Protein AF-A0A8T3Z7C5-F1 (afdb_monomer_lite)

Structure (mmCIF, N/CA/C/O backbone):
data_AF-A0A8T3Z7C5-F1
#
_entry.id   AF-A0A8T3Z7C5-F1
#
loop_
_atom_site.group_PDB
_atom_site.id
_atom_site.type_symbol
_atom_site.label_atom_id
_atom_site.label_alt_id
_atom_site.label_comp_id
_atom_site.label_asym_id
_atom_site.label_entity_id
_atom_site.label_seq_id
_atom_site.pdbx_PDB_ins_code
_atom_site.Cartn_x
_atom_site.Cartn_y
_atom_site.Cartn_z
_atom_site.occupancy
_atom_site.B_iso_or_equiv
_atom_site.auth_seq_id
_atom_site.auth_comp_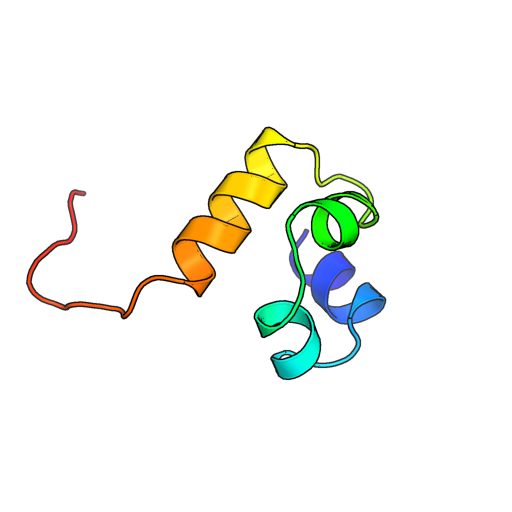id
_atom_site.auth_asym_id
_atom_site.auth_atom_id
_atom_site.pdbx_PDB_model_num
ATOM 1 N N . THR A 1 1 ? 6.164 -2.089 6.484 1.00 75.88 1 THR A N 1
ATOM 2 C CA . THR A 1 1 ? 5.642 -1.452 5.254 1.00 75.88 1 THR A CA 1
ATOM 3 C C . THR A 1 1 ? 4.975 -2.443 4.310 1.00 75.88 1 THR A C 1
ATOM 5 O O . THR A 1 1 ? 3.810 -2.239 4.033 1.00 75.88 1 THR A O 1
ATOM 8 N N . ALA A 1 2 ? 5.575 -3.566 3.899 1.00 88.56 2 ALA A N 1
ATOM 9 C CA . ALA A 1 2 ? 4.817 -4.594 3.154 1.00 88.56 2 ALA A CA 1
ATOM 10 C C . ALA A 1 2 ? 3.777 -5.338 4.025 1.00 88.56 2 ALA A C 1
ATOM 12 O O . ALA A 1 2 ? 2.628 -5.499 3.632 1.00 88.56 2 ALA A O 1
ATOM 13 N N . GLN A 1 3 ? 4.154 -5.711 5.254 1.00 93.56 3 GLN A N 1
ATOM 14 C CA . GLN A 1 3 ? 3.259 -6.409 6.186 1.00 93.56 3 GLN A CA 1
ATOM 15 C C . GLN A 1 3 ? 1.980 -5.616 6.489 1.00 93.56 3 GLN A C 1
ATOM 17 O O . GLN A 1 3 ? 0.902 -6.184 6.450 1.00 93.56 3 GLN A O 1
ATOM 22 N N . LYS A 1 4 ? 2.081 -4.296 6.709 1.00 95.31 4 LYS A N 1
ATOM 23 C CA . LYS A 1 4 ? 0.922 -3.433 6.997 1.00 95.31 4 LYS A CA 1
ATOM 24 C C . LYS A 1 4 ? -0.070 -3.368 5.832 1.00 95.31 4 LYS A C 1
ATOM 26 O O . LYS A 1 4 ? -1.267 -3.404 6.075 1.00 95.31 4 LYS A O 1
ATOM 31 N N . LEU A 1 5 ? 0.421 -3.325 4.588 1.00 94.06 5 LEU A N 1
ATOM 32 C CA . LEU A 1 5 ? -0.427 -3.406 3.393 1.00 94.06 5 LEU A CA 1
ATOM 33 C C . LEU A 1 5 ? -1.199 -4.730 3.367 1.00 94.06 5 LEU A C 1
ATOM 35 O O . LEU A 1 5 ? -2.413 -4.731 3.203 1.00 94.06 5 LEU A O 1
ATOM 39 N N . LEU A 1 6 ? -0.512 -5.852 3.588 1.00 93.25 6 LEU A N 1
ATOM 40 C CA . LEU A 1 6 ? -1.146 -7.173 3.591 1.00 93.25 6 LEU A CA 1
ATOM 41 C C . LEU A 1 6 ? -2.112 -7.361 4.766 1.00 93.25 6 LEU A C 1
ATOM 43 O O . LEU A 1 6 ? -3.184 -7.922 4.580 1.00 93.25 6 LEU A O 1
ATOM 47 N N . THR A 1 7 ? -1.781 -6.855 5.955 1.00 95.06 7 THR A N 1
ATOM 48 C CA . THR A 1 7 ? -2.690 -6.866 7.108 1.00 95.06 7 THR A CA 1
ATOM 49 C C . THR A 1 7 ? -3.937 -6.025 6.839 1.00 95.06 7 THR A C 1
ATOM 51 O O . THR A 1 7 ? -5.037 -6.476 7.138 1.00 95.06 7 THR A O 1
ATOM 54 N N . HIS A 1 8 ? -3.786 -4.835 6.250 1.00 96.44 8 HIS A N 1
ATOM 55 C CA . HIS A 1 8 ? -4.904 -3.930 5.978 1.00 96.44 8 HIS A CA 1
ATOM 56 C C . HIS A 1 8 ? -5.826 -4.457 4.865 1.00 96.44 8 HIS A C 1
ATOM 58 O O . HIS A 1 8 ? -7.037 -4.525 5.048 1.00 96.44 8 HIS A O 1
ATOM 64 N N . PHE A 1 9 ? -5.270 -4.892 3.730 1.00 96.56 9 PHE A N 1
ATOM 65 C CA . PHE A 1 9 ? -6.064 -5.341 2.577 1.00 96.56 9 PHE A CA 1
ATOM 66 C C . PHE A 1 9 ? -6.433 -6.831 2.611 1.00 96.56 9 PHE A C 1
ATOM 68 O O . PHE A 1 9 ? -7.266 -7.274 1.819 1.00 96.56 9 PHE A O 1
ATOM 75 N N . SER A 1 10 ? -5.841 -7.610 3.522 1.00 95.38 10 SER A N 1
ATOM 76 C CA . SER A 1 10 ? -6.007 -9.063 3.721 1.00 95.38 10 SER A CA 1
ATOM 77 C C . SER A 1 10 ? -5.561 -9.959 2.556 1.00 95.38 10 SER A C 1
ATOM 79 O O . SER A 1 10 ? -5.086 -11.066 2.789 1.00 95.38 10 SER A O 1
ATOM 81 N N . THR A 1 11 ? -5.702 -9.503 1.311 1.00 95.12 11 THR A N 1
ATOM 82 C CA . THR A 1 11 ? -5.389 -10.252 0.086 1.00 95.12 11 THR A CA 1
ATOM 83 C C . THR A 1 11 ? -4.665 -9.355 -0.920 1.00 95.12 11 THR A C 1
ATOM 85 O O . THR A 1 11 ? -4.932 -8.145 -0.956 1.00 95.12 11 THR A O 1
ATOM 88 N N . PRO A 1 12 ? -3.762 -9.908 -1.750 1.00 93.12 12 PRO A N 1
ATOM 89 C CA . PRO A 1 12 ? -3.118 -9.152 -2.819 1.00 93.12 12 PRO A CA 1
ATOM 90 C C . PRO A 1 12 ? -4.130 -8.505 -3.768 1.00 93.12 12 PRO A C 1
ATOM 92 O O . PRO A 1 12 ? -3.983 -7.337 -4.103 1.00 93.12 12 PRO A O 1
ATOM 95 N N . GLU A 1 13 ? -5.190 -9.209 -4.157 1.00 95.25 13 GLU A N 1
ATOM 96 C CA . GLU A 1 13 ? -6.206 -8.735 -5.102 1.00 95.25 13 GLU A CA 1
ATOM 97 C C . GLU A 1 13 ? -6.881 -7.449 -4.610 1.00 95.25 13 GLU A C 1
ATOM 99 O O . GLU A 1 13 ? -7.045 -6.497 -5.375 1.00 95.25 13 GLU A O 1
ATOM 104 N N . ARG A 1 14 ? -7.204 -7.379 -3.311 1.00 96.12 14 ARG A N 1
ATOM 105 C CA . ARG A 1 14 ? -7.737 -6.157 -2.691 1.00 96.12 14 ARG A CA 1
ATOM 106 C C . ARG A 1 14 ? -6.731 -5.012 -2.711 1.00 96.12 14 ARG A C 1
ATOM 108 O O . ARG A 1 14 ? -7.117 -3.883 -2.993 1.00 96.12 14 ARG A O 1
ATOM 115 N N . LEU A 1 15 ? -5.450 -5.295 -2.477 1.00 95.19 15 LEU A N 1
ATOM 116 C CA . LEU A 1 15 ? -4.388 -4.296 -2.613 1.00 95.19 15 LEU A CA 1
ATOM 117 C C . LEU A 1 15 ? -4.270 -3.787 -4.063 1.00 95.19 15 LEU A C 1
ATOM 119 O O . LEU A 1 15 ? -4.131 -2.586 -4.278 1.00 95.19 15 LEU A O 1
ATOM 123 N N . 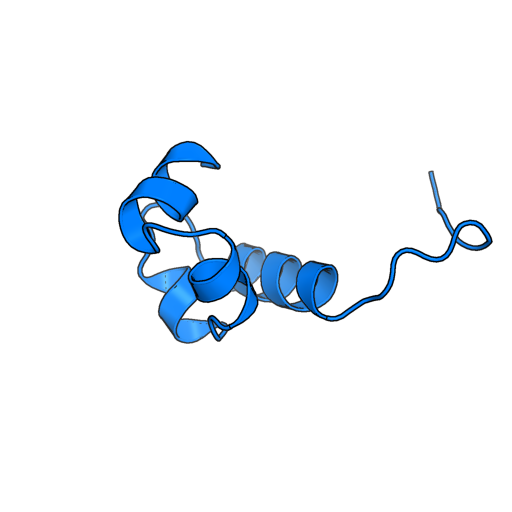PHE A 1 16 ? -4.353 -4.671 -5.063 1.00 93.81 16 PHE A N 1
ATOM 124 C CA . PHE A 1 16 ? -4.300 -4.291 -6.482 1.00 93.81 16 PHE A CA 1
ATOM 125 C C . PHE A 1 16 ? -5.492 -3.423 -6.910 1.00 93.81 16 PHE A C 1
ATOM 127 O O . PHE A 1 16 ? -5.330 -2.549 -7.769 1.00 93.81 16 PHE A O 1
ATOM 134 N N . ALA A 1 17 ? -6.664 -3.633 -6.307 1.00 95.06 17 ALA A N 1
ATOM 135 C CA . ALA A 1 17 ? -7.875 -2.859 -6.571 1.00 95.06 17 ALA A CA 1
ATOM 136 C C . ALA A 1 17 ? -7.924 -1.505 -5.835 1.00 95.06 17 ALA A C 1
ATOM 138 O O . ALA A 1 17 ? -8.674 -0.623 -6.251 1.00 95.06 17 ALA A O 1
ATOM 139 N N . ALA A 1 18 ? -7.120 -1.321 -4.784 1.00 96.56 18 ALA A N 1
ATOM 140 C CA . ALA A 1 18 ? -7.151 -0.125 -3.949 1.00 96.56 18 ALA A CA 1
ATOM 141 C C . ALA A 1 18 ? -6.793 1.160 -4.719 1.00 96.56 18 ALA A C 1
ATOM 143 O O . ALA A 1 18 ? -5.878 1.203 -5.559 1.00 96.56 18 ALA A O 1
ATOM 144 N N . ASN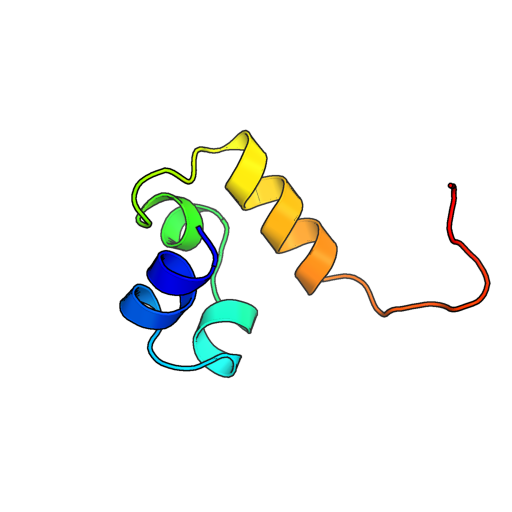 A 1 19 ? -7.497 2.241 -4.393 1.00 96.44 19 ASN A N 1
ATOM 145 C CA . ASN A 1 19 ? -7.223 3.585 -4.882 1.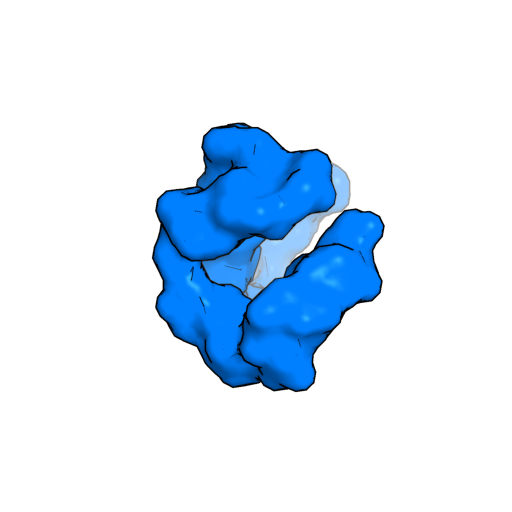00 96.44 19 ASN A CA 1
ATOM 146 C C . ASN A 1 19 ? -6.228 4.337 -3.970 1.00 96.44 19 ASN A C 1
ATOM 148 O O . ASN A 1 19 ? -5.870 3.890 -2.882 1.00 96.44 19 ASN A O 1
ATOM 152 N N . GLU A 1 20 ? -5.757 5.511 -4.408 1.00 96.69 20 GLU A N 1
ATOM 153 C CA . GLU A 1 20 ? -4.751 6.280 -3.656 1.00 96.69 20 GLU A CA 1
ATOM 154 C C . GLU A 1 20 ? -5.209 6.726 -2.260 1.00 96.69 20 GLU A C 1
ATOM 156 O O . GLU A 1 20 ? -4.356 6.924 -1.397 1.00 96.69 20 GLU A O 1
ATOM 161 N N . LYS A 1 21 ? -6.513 6.928 -2.024 1.00 97.56 21 LYS A N 1
ATOM 162 C CA . LYS A 1 21 ? -7.028 7.311 -0.700 1.00 97.56 21 LYS A CA 1
ATOM 163 C C . LYS A 1 21 ? -7.010 6.122 0.254 1.00 97.56 21 LYS A C 1
ATOM 165 O O . LYS A 1 21 ? -6.495 6.268 1.351 1.00 97.56 21 LYS A O 1
ATOM 170 N N . GLU A 1 22 ? -7.463 4.955 -0.196 1.00 97.69 22 GLU A N 1
ATOM 171 C CA . GLU A 1 22 ? -7.437 3.715 0.598 1.00 97.69 22 GLU A CA 1
ATOM 172 C C . GLU A 1 22 ? -6.000 3.327 0.971 1.00 97.69 22 GLU A C 1
ATOM 174 O O . GLU A 1 22 ? -5.708 2.965 2.105 1.00 97.69 22 GLU A O 1
ATOM 179 N N . LEU A 1 23 ? -5.048 3.491 0.046 1.00 97.31 23 LEU A N 1
ATOM 180 C CA . LEU A 1 23 ? -3.629 3.271 0.342 1.00 97.31 23 LEU A CA 1
ATOM 181 C C . LEU A 1 23 ? -3.100 4.201 1.447 1.00 97.31 23 LEU A C 1
ATOM 183 O O . LEU A 1 23 ? -2.198 3.796 2.175 1.00 97.31 23 LEU A O 1
ATOM 187 N N . GLN A 1 24 ? -3.636 5.420 1.580 1.00 97.69 24 GLN A N 1
ATOM 188 C CA . GLN A 1 24 ? -3.228 6.382 2.615 1.00 97.69 24 GLN A CA 1
ATOM 189 C C . GLN A 1 24 ? -3.771 6.053 4.011 1.00 97.69 24 GLN A C 1
ATOM 191 O O . GLN A 1 24 ? -3.284 6.604 4.995 1.00 97.69 24 GLN A O 1
ATOM 196 N N . GLU A 1 25 ? -4.751 5.156 4.118 1.00 97.75 25 GLU A N 1
ATOM 197 C CA . GLU A 1 25 ? -5.278 4.688 5.407 1.00 97.75 25 GLU A CA 1
ATOM 198 C C . GLU A 1 25 ? -4.314 3.713 6.099 1.00 97.75 25 GLU A C 1
ATOM 200 O O . GLU A 1 25 ? -4.420 3.452 7.299 1.00 97.75 25 GLU A O 1
ATOM 205 N N . VAL A 1 26 ? -3.332 3.189 5.360 1.00 96.81 26 VAL A N 1
ATOM 206 C CA . VAL A 1 26 ? -2.295 2.319 5.907 1.00 96.81 26 VAL A CA 1
ATOM 207 C C . VAL A 1 26 ? -1.235 3.154 6.615 1.00 96.81 26 VAL A C 1
ATOM 209 O O . VAL A 1 26 ? -0.558 3.987 6.013 1.00 96.81 26 VAL A O 1
ATOM 212 N N . ASP A 1 27 ? -1.032 2.869 7.900 1.00 95.50 27 ASP A N 1
ATOM 213 C CA . ASP A 1 27 ? -0.058 3.578 8.726 1.00 95.50 27 ASP A CA 1
ATOM 214 C C . ASP A 1 27 ? 1.359 3.569 8.114 1.00 95.50 27 ASP A C 1
ATOM 216 O O . ASP A 1 27 ? 1.962 2.515 7.857 1.00 95.50 27 ASP A O 1
ATOM 220 N N . GLY A 1 28 ? 1.898 4.771 7.902 1.00 94.50 28 GLY A N 1
ATOM 221 C CA . GLY A 1 28 ? 3.175 5.012 7.231 1.00 94.50 28 GLY A CA 1
ATOM 222 C C . GLY A 1 28 ? 3.093 5.197 5.710 1.00 94.50 28 GLY A C 1
ATOM 223 O O . GLY A 1 28 ? 4.138 5.344 5.074 1.00 94.50 28 GLY A O 1
ATOM 224 N N . ILE A 1 29 ? 1.897 5.217 5.109 1.00 96.31 29 ILE A N 1
ATOM 225 C CA . ILE A 1 29 ? 1.702 5.513 3.684 1.00 96.31 29 ILE A CA 1
ATOM 226 C C . ILE A 1 29 ? 1.068 6.893 3.517 1.00 96.31 29 ILE A C 1
ATOM 228 O O . ILE A 1 29 ? -0.136 7.080 3.601 1.00 96.31 29 ILE A O 1
ATOM 232 N N . GLY A 1 30 ? 1.906 7.890 3.235 1.00 95.56 30 GLY A N 1
ATOM 233 C CA . GLY A 1 30 ? 1.442 9.221 2.841 1.00 95.56 30 GLY A CA 1
ATOM 234 C C . GLY A 1 30 ? 1.136 9.327 1.344 1.00 95.56 30 GLY A C 1
ATOM 235 O O . GLY A 1 30 ? 1.443 8.433 0.551 1.00 95.56 30 GLY A O 1
ATOM 236 N N . LYS A 1 31 ? 0.619 10.490 0.932 1.00 97.38 31 LYS A N 1
ATOM 237 C CA . LYS A 1 31 ? 0.233 10.816 -0.455 1.00 97.38 31 LYS A CA 1
ATOM 238 C C . LYS A 1 31 ? 1.282 10.445 -1.514 1.00 97.38 31 LYS A C 1
ATOM 240 O O . LYS A 1 31 ? 0.940 9.897 -2.558 1.00 97.38 31 LYS A O 1
ATOM 245 N N . VAL A 1 32 ? 2.562 10.729 -1.255 1.00 97.00 32 VAL A N 1
ATOM 246 C CA . VAL A 1 32 ? 3.660 10.439 -2.200 1.00 97.00 32 VAL A CA 1
ATOM 247 C C . VAL A 1 32 ? 3.821 8.934 -2.419 1.00 97.00 32 VAL A C 1
ATOM 249 O O . VAL A 1 32 ? 3.942 8.482 -3.558 1.00 97.00 32 VAL A O 1
ATOM 252 N N . LEU A 1 33 ? 3.795 8.153 -1.336 1.00 95.50 33 LEU A N 1
ATOM 253 C CA . LEU A 1 33 ? 3.986 6.709 -1.405 1.00 95.50 33 LEU A CA 1
ATOM 254 C C . LEU A 1 33 ? 2.757 6.018 -2.008 1.00 95.50 33 LEU A C 1
ATOM 256 O O . LEU A 1 33 ? 2.921 5.161 -2.872 1.00 95.50 33 LEU A O 1
ATOM 260 N N . ALA A 1 34 ? 1.548 6.447 -1.636 1.00 97.25 34 ALA A N 1
ATOM 261 C CA . ALA A 1 34 ? 0.302 5.948 -2.216 1.00 97.25 34 ALA A CA 1
ATOM 262 C 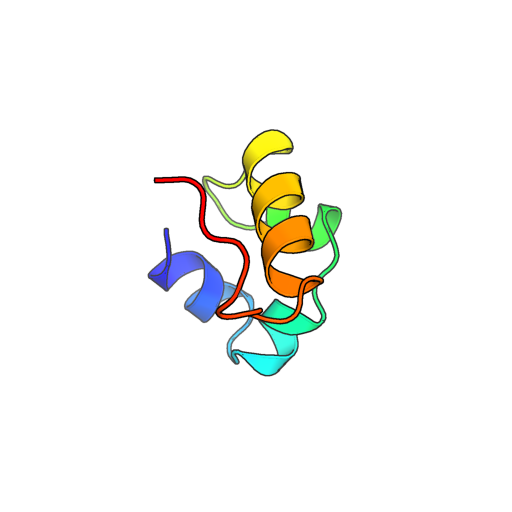C . ALA A 1 34 ? 0.263 6.130 -3.740 1.00 97.25 34 ALA A C 1
ATOM 264 O O . ALA A 1 34 ? 0.004 5.175 -4.473 1.00 97.25 34 ALA A O 1
ATOM 265 N N . ARG A 1 35 ? 0.621 7.324 -4.230 1.00 97.12 35 ARG A N 1
ATOM 266 C CA . ARG A 1 35 ? 0.696 7.609 -5.668 1.00 97.12 35 ARG A CA 1
ATOM 267 C C . ARG A 1 35 ? 1.718 6.725 -6.384 1.00 97.12 35 ARG A C 1
ATOM 269 O O . ARG A 1 35 ? 1.432 6.202 -7.458 1.00 97.12 35 ARG A O 1
ATOM 276 N N . LYS A 1 36 ? 2.901 6.523 -5.791 1.00 95.31 36 LYS A N 1
ATOM 277 C CA . LYS A 1 36 ? 3.943 5.654 -6.366 1.00 95.31 36 LYS A CA 1
ATOM 278 C C . LYS A 1 36 ? 3.489 4.194 -6.434 1.00 95.31 36 LYS A C 1
ATOM 280 O O . LYS A 1 36 ? 3.706 3.547 -7.453 1.00 95.31 36 LYS A O 1
ATOM 285 N N . ILE A 1 37 ? 2.842 3.692 -5.382 1.00 94.25 37 ILE A N 1
ATOM 286 C CA . ILE A 1 37 ? 2.277 2.338 -5.358 1.00 94.25 37 ILE A CA 1
ATOM 287 C C . ILE A 1 37 ? 1.224 2.200 -6.459 1.00 94.25 37 ILE A C 1
ATOM 289 O O . ILE A 1 37 ? 1.342 1.310 -7.294 1.00 94.25 37 ILE A O 1
ATOM 293 N N . ARG A 1 38 ? 0.245 3.112 -6.527 1.00 95.19 38 ARG A N 1
ATOM 294 C CA . ARG A 1 38 ? -0.814 3.065 -7.545 1.00 95.19 38 ARG A CA 1
ATOM 295 C C . ARG A 1 38 ? -0.258 3.099 -8.967 1.00 95.19 38 ARG A C 1
ATOM 297 O O . ARG A 1 38 ? -0.748 2.353 -9.812 1.00 95.19 38 ARG A O 1
ATOM 304 N N . PHE A 1 39 ? 0.767 3.918 -9.202 1.00 93.75 39 PHE A N 1
ATOM 305 C CA . PHE A 1 39 ? 1.488 3.965 -10.470 1.00 93.75 39 PHE A CA 1
ATOM 306 C C . PHE A 1 39 ? 2.120 2.609 -10.799 1.00 93.75 39 PHE A C 1
ATOM 308 O O . PHE A 1 39 ? 1.859 2.067 -11.862 1.00 93.75 39 PHE A O 1
ATOM 315 N N . ILE A 1 40 ? 2.891 2.008 -9.889 1.00 92.50 40 ILE A N 1
ATOM 316 C CA . ILE A 1 40 ? 3.528 0.704 -10.142 1.00 92.50 40 ILE A CA 1
ATOM 317 C C . ILE A 1 40 ? 2.475 -0.375 -10.427 1.00 92.50 40 ILE A C 1
ATOM 319 O O . ILE A 1 40 ? 2.606 -1.113 -11.396 1.00 92.50 40 ILE A O 1
ATOM 323 N N . LEU A 1 41 ? 1.402 -0.430 -9.634 1.00 91.94 41 LEU A N 1
ATOM 324 C CA . LEU A 1 41 ? 0.338 -1.428 -9.789 1.00 91.94 41 LEU A CA 1
ATOM 325 C C . LEU A 1 41 ? -0.495 -1.243 -11.069 1.00 91.94 41 LEU A C 1
ATOM 327 O O . LEU A 1 41 ? -1.239 -2.145 -11.436 1.00 91.94 41 LEU A O 1
ATOM 331 N N . SER A 1 42 ? -0.439 -0.077 -11.722 1.00 89.62 42 SER A N 1
ATOM 332 C CA . SER A 1 42 ? -1.146 0.180 -12.985 1.00 89.62 42 SER A CA 1
ATOM 333 C C . SER A 1 42 ? -0.294 -0.069 -14.229 1.00 89.62 42 SER A C 1
ATOM 335 O O . SER A 1 42 ? -0.813 0.060 -15.335 1.00 89.62 42 SER A O 1
ATOM 337 N N . HIS A 1 43 ? 0.998 -0.358 -14.076 1.00 87.94 43 HIS A N 1
ATOM 338 C CA . HIS A 1 43 ? 1.897 -0.597 -15.199 1.00 87.94 43 HIS A CA 1
ATOM 339 C C . HIS A 1 43 ? 2.162 -2.090 -15.342 1.00 87.94 43 HIS A C 1
ATOM 341 O O . HIS A 1 43 ? 2.445 -2.792 -14.373 1.00 87.94 43 HIS A O 1
ATOM 347 N N . THR A 1 44 ? 2.093 -2.578 -16.576 1.00 81.00 44 THR A N 1
ATOM 348 C CA . THR A 1 44 ? 2.581 -3.912 -16.909 1.00 81.00 44 THR A CA 1
ATOM 349 C C . THR A 1 44 ? 4.099 -3.917 -16.827 1.00 81.00 44 THR A C 1
ATOM 351 O O . THR A 1 44 ? 4.752 -2.979 -17.287 1.00 81.00 44 THR A O 1
ATOM 354 N N . TYR A 1 45 ? 4.667 -4.978 -16.262 1.00 80.06 45 TYR A N 1
ATOM 355 C CA . TYR A 1 45 ? 6.109 -5.174 -16.286 1.00 80.06 45 TYR A CA 1
ATOM 356 C C . TYR A 1 45 ? 6.550 -5.455 -17.728 1.00 80.06 45 TYR A C 1
ATOM 358 O O . TYR A 1 45 ? 6.276 -6.527 -18.264 1.00 80.06 45 TYR A O 1
ATOM 366 N N . ASP A 1 46 ? 7.185 -4.470 -18.364 1.00 74.62 46 ASP A N 1
ATOM 367 C CA . ASP A 1 46 ? 7.775 -4.600 -19.694 1.00 74.62 46 ASP A CA 1
ATOM 368 C C . ASP A 1 46 ? 9.296 -4.749 -19.554 1.00 74.62 46 ASP A C 1
ATOM 370 O O . ASP A 1 46 ? 9.990 -3.845 -19.082 1.00 74.62 46 ASP A O 1
ATOM 374 N N . LEU A 1 47 ? 9.811 -5.908 -19.969 1.00 63.91 47 LEU A N 1
ATOM 375 C CA . LEU A 1 47 ? 11.230 -6.274 -19.915 1.00 63.91 47 LEU A CA 1
ATOM 376 C C . LEU A 1 47 ? 12.134 -5.341 -20.742 1.00 63.91 47 LEU A C 1
ATOM 378 O O . LEU A 1 47 ? 13.352 -5.396 -20.604 1.00 63.91 47 LEU A O 1
ATOM 382 N N . GLN A 1 48 ? 11.568 -4.487 -21.600 1.00 61.25 48 GLN A N 1
ATOM 383 C CA . GLN A 1 48 ? 12.328 -3.628 -22.513 1.00 61.25 48 GLN A CA 1
ATOM 384 C C . GLN A 1 48 ? 12.618 -2.222 -21.952 1.00 61.25 48 GLN A C 1
ATOM 386 O O . GLN A 1 48 ? 13.303 -1.434 -22.605 1.00 61.25 48 GLN A O 1
ATOM 391 N N . ARG A 1 49 ? 12.118 -1.871 -20.756 1.00 57.25 49 ARG A N 1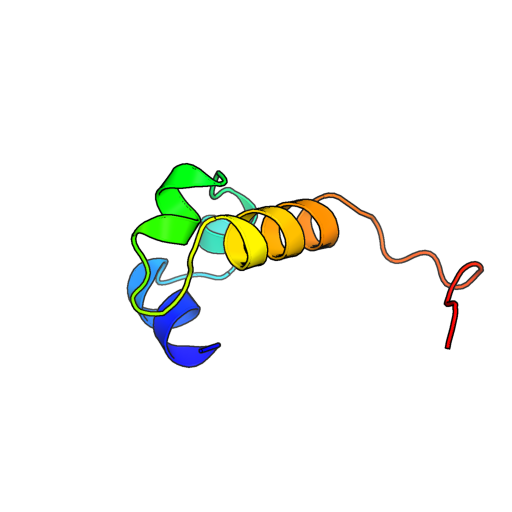
ATOM 392 C CA . ARG A 1 49 ? 12.311 -0.537 -20.153 1.00 57.25 49 ARG A CA 1
ATOM 393 C C . ARG A 1 49 ? 12.518 -0.590 -18.637 1.00 57.25 49 ARG A C 1
ATOM 395 O O . ARG A 1 49 ? 11.638 -0.217 -17.868 1.00 57.25 49 ARG A O 1
ATOM 402 N N . THR A 1 50 ? 13.716 -0.954 -18.195 1.00 53.31 50 THR A N 1
ATOM 403 C CA . THR A 1 50 ? 14.182 -0.643 -16.832 1.00 53.31 50 THR A CA 1
ATOM 404 C C . THR A 1 50 ? 15.284 0.416 -16.884 1.00 53.31 50 THR A C 1
ATOM 406 O O . THR A 1 50 ? 16.377 0.099 -17.353 1.00 53.31 50 THR A O 1
ATOM 409 N N . PRO A 1 51 ? 15.051 1.656 -16.407 1.00 52.59 51 PRO A N 1
ATOM 410 C CA . PRO A 1 51 ? 16.142 2.522 -15.993 1.00 52.59 51 PRO A CA 1
ATOM 411 C C . PRO A 1 51 ? 16.653 2.018 -14.636 1.00 52.59 51 PRO A C 1
ATOM 413 O O . PRO A 1 51 ? 15.884 1.927 -13.676 1.00 52.59 51 PRO A O 1
ATOM 416 N N . ILE A 1 52 ? 17.927 1.627 -14.619 1.00 55.47 52 ILE A N 1
ATOM 417 C CA . ILE A 1 52 ? 18.738 1.400 -13.413 1.00 55.47 52 ILE A CA 1
ATOM 418 C C . ILE A 1 52 ? 18.957 2.720 -12.676 1.00 55.47 52 ILE A C 1
ATOM 420 O O . ILE A 1 52 ? 19.168 3.740 -13.371 1.00 55.47 52 ILE A O 1
#

Radius of gyration: 11.91 Å; chains: 1; bounding box: 27×21×31 Å

Secondary structure (DSSP, 8-state):
-HHHHHHHHSSHHHHHH--HHHHHTSTT--HHHHHHHHHHHHS---TT----

Sequence (52 aa):
TAQKLLTHFSTPERLFAANEKELQEVDGIGKVLARKIRFILSHTYDLQRTPI

Foldseek 3Di:
DVVQLCVLQVDVVSSLVDALVSQCVRPPDDSVNSVVSNVVSPDDDDPVDDDD

pLDDT: mean 89.39, std 12.72, range [52.59, 97.75]